Protein AF-A0A2N2DDM5-F1 (afdb_monomer_lite)

Sequence (91 aa):
MLSTPVFVALMAVSGLGLVLGAVYHFVPEKIVGRRIKDHHRETARKDDEFRKWLELEIKTQIKRCRRLGMIIVIIEAIFMAYIINLWLKSF

Foldseek 3Di:
DQDPVNLVVQLVVLVVLLVVLVCLQVPVLVVLVVVDDPVLVVVLVVDVVSVVVVVVVSVVSSVVSNVSSVVSNVVSVVSNVVSVVVVVVVD

Radius of gyration: 19.75 Å; chains: 1; bounding box: 42×19×54 Å

Structure (mmCIF, N/CA/C/O backbone):
data_AF-A0A2N2DDM5-F1
#
_entry.id   AF-A0A2N2DDM5-F1
#
loop_
_atom_site.group_PDB
_atom_site.id
_atom_site.type_symbol
_atom_site.label_atom_id
_atom_site.label_alt_id
_atom_site.label_comp_id
_atom_site.label_asym_id
_atom_site.label_entity_id
_atom_site.label_seq_id
_atom_site.pdbx_PDB_ins_code
_atom_site.Cartn_x
_atom_site.Cartn_y
_atom_site.Cartn_z
_atom_site.occupancy
_atom_site.B_iso_or_equiv
_atom_site.auth_seq_id
_atom_site.auth_comp_id
_atom_site.auth_asym_id
_atom_site.auth_atom_id
_atom_site.pdbx_PDB_model_num
ATOM 1 N N . MET A 1 1 ? 22.649 -4.351 -20.977 1.00 64.81 1 MET A N 1
ATOM 2 C CA . MET A 1 1 ? 21.521 -3.979 -21.854 1.00 64.81 1 MET A CA 1
ATOM 3 C C . MET A 1 1 ? 20.268 -4.657 -21.334 1.00 64.81 1 MET A C 1
ATOM 5 O O . MET A 1 1 ? 20.268 -5.875 -21.197 1.00 64.81 1 MET A O 1
ATOM 9 N N . LEU A 1 2 ? 19.246 -3.883 -20.968 1.00 79.25 2 LEU A N 1
ATOM 10 C CA . LEU A 1 2 ? 17.948 -4.411 -20.550 1.00 79.25 2 LEU A CA 1
ATOM 11 C C . LEU A 1 2 ? 17.172 -4.807 -21.814 1.00 79.25 2 LEU A C 1
ATOM 13 O O . LEU A 1 2 ? 16.871 -3.947 -22.637 1.00 79.25 2 LEU A O 1
ATOM 17 N N . SER A 1 3 ? 16.883 -6.094 -22.009 1.00 87.69 3 SER A N 1
ATOM 18 C CA . SER A 1 3 ? 16.097 -6.519 -23.171 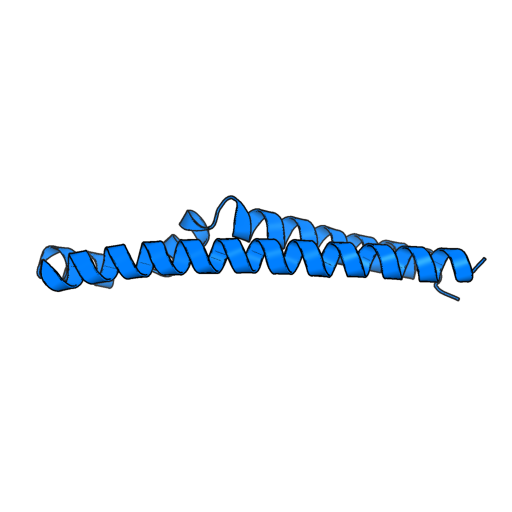1.00 87.69 3 SER A CA 1
ATOM 19 C C . SER A 1 3 ? 14.650 -6.026 -23.044 1.00 87.69 3 SER A C 1
ATOM 21 O O . SER A 1 3 ? 14.108 -5.931 -21.940 1.00 87.69 3 SER A O 1
ATOM 23 N N . THR A 1 4 ? 13.997 -5.735 -24.170 1.00 87.56 4 THR A N 1
ATOM 24 C CA . THR A 1 4 ? 12.589 -5.303 -24.207 1.00 87.56 4 THR A CA 1
ATOM 25 C C . THR A 1 4 ? 11.635 -6.190 -23.387 1.00 87.56 4 THR A C 1
ATOM 27 O O . THR A 1 4 ? 10.833 -5.625 -22.644 1.00 87.56 4 THR A O 1
ATOM 30 N N . PRO A 1 5 ? 11.701 -7.542 -23.415 1.00 92.56 5 PRO A N 1
ATOM 31 C CA . PRO A 1 5 ? 10.821 -8.356 -22.570 1.00 92.56 5 PRO A CA 1
ATOM 32 C C . PRO A 1 5 ? 11.086 -8.173 -21.068 1.00 92.56 5 PRO A C 1
ATOM 34 O O . PRO A 1 5 ? 10.139 -8.140 -20.284 1.00 92.56 5 PRO A O 1
ATOM 37 N N . VAL A 1 6 ? 12.348 -7.996 -20.656 1.00 92.31 6 VAL A N 1
ATOM 38 C CA . VAL A 1 6 ? 12.702 -7.740 -19.248 1.00 92.31 6 VAL A CA 1
ATOM 39 C C . VAL A 1 6 ? 12.198 -6.366 -18.805 1.00 92.31 6 VAL A C 1
ATOM 41 O O . VAL A 1 6 ? 11.642 -6.242 -17.717 1.00 92.31 6 VAL A O 1
ATOM 44 N N . PHE A 1 7 ? 12.321 -5.348 -19.659 1.00 92.81 7 PHE A N 1
ATOM 45 C CA . PHE A 1 7 ? 11.759 -4.020 -19.404 1.00 92.81 7 PHE A CA 1
ATOM 46 C C . PHE A 1 7 ? 10.244 -4.072 -19.172 1.00 92.81 7 PHE A C 1
ATOM 48 O O . PHE A 1 7 ? 9.760 -3.575 -18.156 1.00 92.81 7 PHE A O 1
ATOM 55 N N . VAL A 1 8 ? 9.500 -4.717 -20.077 1.00 94.44 8 VAL A N 1
ATOM 56 C CA . VAL A 1 8 ? 8.035 -4.829 -19.977 1.00 94.44 8 VAL A CA 1
ATOM 57 C C . VAL A 1 8 ? 7.624 -5.554 -18.695 1.00 94.44 8 VAL A C 1
ATOM 59 O O . VAL A 1 8 ? 6.714 -5.096 -18.006 1.00 94.44 8 VAL A O 1
ATOM 62 N N . ALA A 1 9 ? 8.316 -6.638 -18.332 1.00 95.31 9 ALA A N 1
ATOM 63 C CA . ALA A 1 9 ? 8.042 -7.367 -17.096 1.00 95.31 9 ALA A CA 1
ATOM 64 C C . ALA A 1 9 ? 8.256 -6.494 -15.847 1.00 95.31 9 ALA A C 1
ATOM 66 O O . ALA A 1 9 ? 7.396 -6.459 -14.968 1.00 95.31 9 ALA A O 1
ATOM 67 N N . LEU A 1 10 ? 9.362 -5.744 -15.783 1.00 95.12 10 LEU A N 1
ATOM 68 C CA . LEU A 1 10 ? 9.657 -4.848 -14.659 1.00 95.12 10 LEU A CA 1
ATOM 69 C C . LEU A 1 10 ? 8.640 -3.705 -14.549 1.00 95.12 10 LEU A C 1
ATOM 71 O O . LEU A 1 10 ? 8.174 -3.404 -13.450 1.00 95.12 10 LEU A O 1
ATOM 75 N N . MET A 1 11 ? 8.244 -3.113 -15.678 1.00 95.25 11 MET A N 1
ATOM 76 C CA . MET A 1 11 ? 7.209 -2.077 -15.712 1.00 95.25 11 MET A CA 1
ATOM 77 C C . MET A 1 11 ? 5.847 -2.615 -15.262 1.00 95.25 11 MET A C 1
ATOM 79 O O . MET A 1 11 ? 5.140 -1.939 -14.518 1.00 95.25 11 MET A O 1
ATOM 83 N N . ALA A 1 12 ? 5.484 -3.838 -15.662 1.00 95.88 12 ALA A N 1
ATOM 84 C CA . ALA A 1 12 ? 4.239 -4.474 -15.237 1.00 95.88 12 ALA A CA 1
ATOM 85 C C . ALA A 1 12 ? 4.221 -4.753 -13.725 1.00 95.88 12 ALA A C 1
ATOM 87 O O . ALA A 1 12 ? 3.239 -4.433 -13.055 1.00 95.88 12 ALA A O 1
ATOM 88 N N . VAL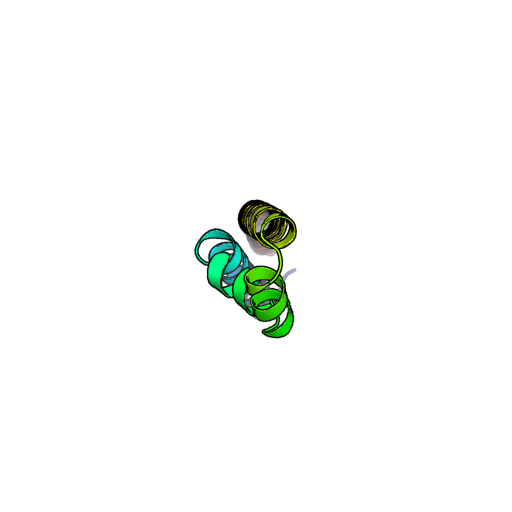 A 1 13 ? 5.311 -5.298 -13.172 1.00 95.88 13 VAL A N 1
ATOM 89 C CA . VAL A 1 13 ? 5.442 -5.547 -11.726 1.00 95.88 13 VAL A CA 1
ATOM 90 C C . VAL A 1 13 ? 5.356 -4.240 -10.939 1.00 95.88 13 VAL A C 1
ATOM 92 O O . VAL A 1 13 ? 4.594 -4.159 -9.978 1.00 95.88 13 VAL A O 1
ATOM 95 N N . SER A 1 14 ? 6.067 -3.201 -11.378 1.00 95.25 14 SER A N 1
ATOM 96 C CA . SER A 1 14 ? 6.036 -1.904 -10.701 1.00 95.25 14 SER A CA 1
ATOM 97 C C . SER A 1 14 ? 4.662 -1.224 -10.805 1.00 95.25 14 SER A C 1
ATOM 99 O O . SER A 1 14 ? 4.146 -0.671 -9.832 1.00 95.25 14 SER A O 1
ATOM 101 N N . GLY A 1 15 ? 3.983 -1.371 -11.948 1.00 94.94 15 GLY A N 1
ATOM 102 C CA . GLY A 1 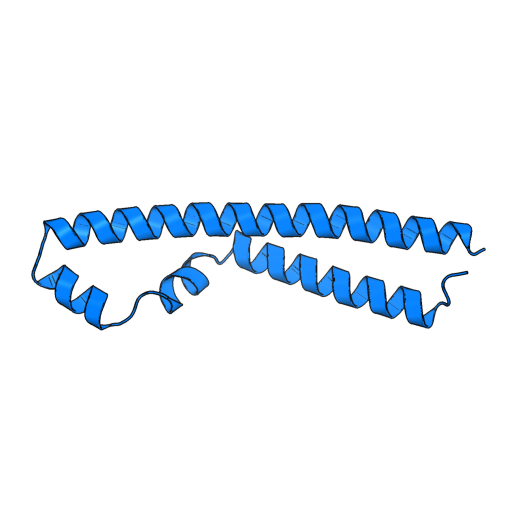15 ? 2.597 -0.937 -12.122 1.00 94.94 15 GLY A CA 1
ATOM 103 C C . GLY A 1 15 ? 1.626 -1.620 -11.149 1.00 94.94 15 GLY A C 1
ATOM 104 O O . GLY A 1 15 ? 0.771 -0.953 -10.564 1.00 94.94 15 GLY A O 1
ATOM 105 N N . LEU A 1 16 ? 1.777 -2.927 -10.906 1.00 96.25 16 LEU A N 1
ATOM 106 C CA . LEU A 1 16 ? 1.003 -3.634 -9.875 1.00 96.25 16 LEU A CA 1
ATOM 107 C C . LEU A 1 16 ? 1.311 -3.106 -8.467 1.00 96.25 16 LEU A C 1
ATOM 109 O O . LEU A 1 16 ? 0.394 -2.975 -7.653 1.00 96.25 16 LEU A O 1
ATOM 113 N N . GLY A 1 17 ? 2.568 -2.752 -8.191 1.00 95.94 17 GLY A N 1
ATOM 114 C CA . GLY A 1 17 ? 2.979 -2.099 -6.949 1.00 95.94 17 GLY A CA 1
ATOM 115 C C . GLY A 1 17 ? 2.300 -0.742 -6.732 1.00 95.94 17 GLY A C 1
ATOM 116 O O . GLY A 1 17 ? 1.784 -0.481 -5.643 1.00 95.94 17 GLY A O 1
ATOM 117 N N . LEU A 1 18 ? 2.194 0.095 -7.772 1.00 95.44 18 LEU A N 1
ATOM 118 C CA . LEU A 1 18 ? 1.450 1.362 -7.708 1.00 95.44 18 LEU A CA 1
ATOM 119 C C . LEU A 1 18 ? -0.029 1.143 -7.384 1.00 95.44 18 LEU A C 1
ATOM 121 O O . LEU A 1 18 ? -0.579 1.821 -6.511 1.00 95.44 18 LEU A O 1
ATOM 125 N N . VAL A 1 19 ? -0.669 0.180 -8.054 1.00 96.06 19 VAL A N 1
ATOM 126 C CA . VAL A 1 19 ? -2.068 -0.185 -7.781 1.00 96.06 19 VAL A CA 1
ATOM 127 C C . VAL A 1 19 ? -2.222 -0.653 -6.335 1.00 96.06 19 VAL A C 1
ATOM 129 O O . VAL A 1 19 ? -3.148 -0.226 -5.645 1.00 96.06 19 VAL A O 1
ATOM 132 N N . LEU A 1 20 ? -1.295 -1.474 -5.837 1.00 95.62 20 LEU A N 1
ATOM 133 C CA . LEU A 1 20 ? -1.292 -1.925 -4.448 1.00 95.62 20 LEU A CA 1
ATOM 134 C C . LEU A 1 20 ? -1.175 -0.744 -3.473 1.00 95.62 20 LEU A C 1
ATOM 136 O O . LEU A 1 20 ? -1.969 -0.639 -2.536 1.00 95.62 20 LEU A O 1
ATOM 140 N N . GLY A 1 21 ? -0.237 0.174 -3.712 1.00 96.25 21 GLY A N 1
ATOM 141 C CA . GLY A 1 21 ? -0.074 1.387 -2.914 1.00 96.25 21 GLY A CA 1
ATOM 142 C C . GLY A 1 21 ? -1.342 2.248 -2.893 1.00 96.25 21 GLY A C 1
ATOM 143 O O . GLY A 1 21 ? -1.788 2.670 -1.822 1.00 96.25 21 GLY A O 1
ATOM 144 N N . ALA A 1 22 ? -1.991 2.424 -4.048 1.00 95.94 22 ALA A N 1
ATOM 145 C CA . ALA A 1 22 ? -3.262 3.134 -4.165 1.00 95.94 22 ALA A CA 1
ATOM 146 C C . ALA A 1 22 ? -4.386 2.445 -3.372 1.00 95.94 22 ALA A C 1
ATOM 148 O O . ALA A 1 22 ? -5.121 3.112 -2.644 1.00 95.94 22 ALA A O 1
ATOM 149 N N . VAL A 1 23 ? -4.494 1.114 -3.430 1.00 96.06 23 VAL A N 1
ATOM 150 C CA . VAL A 1 23 ? -5.486 0.352 -2.649 1.00 96.06 23 VAL A CA 1
ATOM 151 C C . VAL A 1 23 ? -5.278 0.547 -1.144 1.00 96.06 23 VAL A C 1
ATOM 153 O O . VAL A 1 23 ? -6.244 0.795 -0.419 1.00 96.06 23 VAL A O 1
ATOM 156 N N . TYR A 1 24 ? -4.030 0.504 -0.668 1.00 95.06 24 TYR A N 1
ATOM 157 C CA . TYR A 1 24 ? -3.697 0.766 0.738 1.00 95.06 24 TYR A CA 1
ATOM 158 C C . TYR A 1 24 ? -3.989 2.211 1.163 1.00 95.06 24 TYR A C 1
ATOM 160 O O . TYR A 1 24 ? -4.306 2.460 2.329 1.00 95.06 24 TYR A O 1
ATOM 168 N N . HIS A 1 25 ? -3.900 3.166 0.236 1.00 95.50 25 HIS A N 1
ATOM 169 C CA . HIS A 1 25 ? -4.163 4.572 0.514 1.00 95.50 25 HIS A CA 1
ATOM 170 C C . HIS A 1 25 ? -5.652 4.938 0.504 1.00 95.50 25 HIS A C 1
ATOM 172 O O . HIS A 1 25 ? -6.134 5.581 1.438 1.00 95.50 25 HIS A O 1
ATOM 178 N N . PHE A 1 26 ? -6.383 4.525 -0.532 1.00 95.50 26 PHE A N 1
ATOM 179 C CA . PHE A 1 26 ? -7.772 4.930 -0.756 1.00 95.50 26 PHE A CA 1
ATOM 180 C C . PHE A 1 26 ? -8.796 3.999 -0.109 1.00 95.50 26 PHE A C 1
ATOM 182 O O . PHE A 1 26 ? -9.916 4.431 0.147 1.00 95.50 26 PHE A O 1
ATOM 189 N N . VAL A 1 27 ? -8.437 2.739 0.164 1.00 94.81 27 VAL A N 1
ATOM 190 C CA . VAL A 1 27 ? -9.362 1.743 0.735 1.00 94.81 27 VAL A CA 1
ATOM 191 C C . VAL A 1 27 ? -8.814 1.052 2.006 1.00 94.81 27 VAL A C 1
ATOM 193 O O . VAL A 1 27 ? -8.969 -0.165 2.176 1.00 94.81 27 VAL A O 1
ATOM 196 N N . PRO A 1 28 ? -8.182 1.781 2.949 1.00 93.31 28 PRO A N 1
ATOM 197 C CA . PRO A 1 28 ? -7.590 1.193 4.154 1.00 93.31 28 PRO A CA 1
ATOM 198 C C . PRO A 1 28 ? -8.633 0.587 5.101 1.00 93.31 28 PRO A C 1
ATOM 200 O O . PRO A 1 28 ? -8.319 -0.343 5.841 1.00 93.31 28 PRO A O 1
ATOM 203 N N . GLU A 1 29 ? -9.878 1.071 5.084 1.00 92.12 29 GLU A N 1
ATOM 204 C CA . GLU A 1 29 ? -10.951 0.607 5.964 1.00 92.12 29 GLU A CA 1
ATOM 205 C C . GLU A 1 29 ? -11.297 -0.858 5.680 1.00 92.12 29 GLU A C 1
ATOM 207 O O . GLU A 1 29 ? -11.502 -1.633 6.613 1.00 92.12 29 GLU A O 1
ATOM 212 N N . LYS A 1 30 ? -11.287 -1.279 4.405 1.00 90.38 30 LYS A N 1
ATOM 213 C CA . LYS A 1 30 ? -11.511 -2.689 4.040 1.00 90.38 30 LYS A CA 1
ATOM 214 C C . LYS A 1 30 ? -10.347 -3.581 4.476 1.00 90.38 30 LYS A C 1
ATOM 216 O O . LYS A 1 30 ? -10.571 -4.720 4.879 1.00 90.38 30 LYS A O 1
ATOM 221 N N . ILE A 1 31 ? -9.116 -3.072 4.423 1.00 90.75 31 ILE A N 1
ATOM 222 C CA . ILE A 1 31 ? -7.906 -3.816 4.806 1.00 90.75 31 ILE A CA 1
ATOM 223 C C . ILE A 1 31 ? -7.843 -3.994 6.327 1.00 90.75 31 ILE A C 1
ATOM 225 O O . ILE A 1 31 ? -7.613 -5.096 6.823 1.00 90.75 31 ILE A O 1
ATOM 229 N N . VAL A 1 32 ? -8.058 -2.915 7.081 1.00 90.31 32 VAL A N 1
ATOM 230 C CA . VAL A 1 32 ? -8.078 -2.947 8.550 1.00 90.31 32 VAL A CA 1
ATOM 231 C C . VAL A 1 32 ? -9.300 -3.715 9.049 1.00 90.31 32 VAL A C 1
ATOM 233 O O . VAL A 1 32 ? -9.166 -4.549 9.938 1.00 90.31 32 VAL A O 1
ATOM 236 N N . GLY A 1 33 ? -10.462 -3.521 8.422 1.00 86.25 33 GLY A N 1
ATOM 237 C CA . GLY A 1 33 ? -11.705 -4.210 8.763 1.00 86.25 33 GLY A CA 1
ATOM 238 C C . GLY A 1 33 ? -11.593 -5.732 8.704 1.00 86.25 33 GLY A C 1
ATOM 239 O O . GLY A 1 33 ? -12.072 -6.404 9.610 1.00 86.25 33 GLY A O 1
ATOM 240 N N . ARG A 1 34 ? -10.886 -6.278 7.705 1.00 85.94 34 ARG A N 1
ATOM 241 C CA . ARG A 1 34 ? -10.617 -7.725 7.595 1.00 85.94 34 ARG A CA 1
ATOM 242 C C . ARG A 1 34 ? -9.734 -8.285 8.715 1.00 85.94 34 ARG A C 1
ATOM 244 O O . ARG A 1 34 ? -9.746 -9.491 8.933 1.00 85.94 34 ARG A O 1
ATOM 251 N N . ARG A 1 35 ? -8.956 -7.447 9.410 1.00 81.12 35 ARG A N 1
ATOM 252 C CA . ARG A 1 35 ? -8.120 -7.875 10.547 1.00 81.12 35 ARG A CA 1
ATOM 253 C C . ARG A 1 35 ? -8.879 -7.915 11.871 1.00 81.12 35 ARG A C 1
ATOM 255 O O . ARG A 1 35 ? -8.431 -8.585 12.797 1.00 81.12 35 ARG A O 1
ATOM 262 N N . ILE A 1 36 ? -10.013 -7.228 11.967 1.00 82.12 36 ILE A N 1
ATOM 263 C CA . ILE A 1 36 ? -10.838 -7.222 13.174 1.00 82.12 36 ILE A CA 1
ATOM 264 C C . ILE A 1 36 ? -11.713 -8.477 13.154 1.00 82.12 36 ILE A C 1
ATOM 266 O O . ILE A 1 36 ? -12.687 -8.546 12.410 1.00 82.12 36 ILE A O 1
ATOM 270 N N . LYS A 1 37 ? -11.359 -9.468 13.974 1.00 79.12 37 LYS A N 1
ATOM 271 C CA . LYS A 1 37 ? -12.156 -10.686 14.173 1.00 79.12 37 LYS A CA 1
ATOM 272 C C . LYS A 1 37 ? -13.472 -10.396 14.904 1.00 79.12 37 LYS A C 1
ATOM 274 O O . LYS A 1 37 ? -13.542 -9.472 15.716 1.00 79.12 37 LYS A O 1
ATOM 279 N N . ASP A 1 38 ? -14.474 -11.244 14.686 1.00 76.06 38 ASP A N 1
ATOM 280 C CA . ASP A 1 38 ? -15.817 -11.087 15.263 1.00 76.06 38 ASP A CA 1
ATOM 281 C C . ASP A 1 38 ? -15.824 -11.080 16.800 1.00 76.06 38 ASP A C 1
ATOM 283 O O . ASP A 1 38 ? -16.507 -10.255 17.403 1.00 76.06 38 ASP A O 1
ATOM 287 N N . HIS A 1 39 ? -14.968 -11.876 17.451 1.00 72.94 39 HIS A N 1
ATOM 288 C CA . HIS A 1 39 ? -14.838 -11.865 18.915 1.00 72.94 39 HIS A CA 1
ATOM 289 C C . HIS A 1 39 ? -14.392 -10.507 19.483 1.00 72.94 39 HIS A C 1
ATOM 291 O O . HIS A 1 39 ? -14.822 -10.130 20.567 1.00 72.94 39 HIS A O 1
ATOM 297 N N . HIS A 1 40 ? -13.590 -9.715 18.757 1.00 77.00 40 HIS A N 1
ATOM 298 C CA . HIS A 1 40 ? -13.241 -8.363 19.217 1.00 77.00 40 HIS A CA 1
ATOM 299 C C . HIS A 1 40 ? -14.462 -7.439 19.231 1.00 77.00 40 HIS A C 1
ATOM 301 O O . HIS A 1 40 ? -14.577 -6.580 20.102 1.00 77.00 40 HIS A O 1
ATOM 307 N N . ARG A 1 41 ? -15.401 -7.630 18.297 1.00 76.88 41 ARG A N 1
ATOM 308 C CA . ARG A 1 41 ? -16.658 -6.872 18.271 1.00 76.88 41 ARG A CA 1
ATOM 309 C C . ARG A 1 41 ? -17.597 -7.304 19.391 1.00 76.88 41 ARG A C 1
ATOM 311 O O . ARG A 1 41 ? -18.280 -6.458 19.956 1.00 76.88 41 ARG A O 1
ATOM 318 N N . GLU A 1 42 ? -17.626 -8.592 19.722 1.00 80.06 42 GLU A N 1
ATOM 319 C CA . GLU A 1 42 ? -18.427 -9.115 20.834 1.00 80.06 42 GLU A CA 1
ATOM 320 C C . GLU A 1 42 ? -17.931 -8.604 22.188 1.00 80.06 42 GLU A C 1
ATOM 322 O O . GLU A 1 42 ? -18.739 -8.147 22.996 1.00 80.06 42 GLU A O 1
ATOM 327 N N . THR A 1 43 ? -16.616 -8.600 22.421 1.00 80.69 43 THR A N 1
ATOM 328 C CA . THR A 1 43 ? -16.028 -8.041 23.649 1.00 80.69 43 THR A CA 1
ATOM 329 C C . THR A 1 43 ? -16.274 -6.535 23.752 1.00 80.69 43 THR A C 1
ATOM 331 O O . THR A 1 43 ? -16.665 -6.052 24.811 1.00 80.69 43 THR A O 1
ATOM 334 N N . ALA A 1 44 ? -16.176 -5.798 22.640 1.00 82.12 44 ALA A N 1
ATOM 335 C CA . ALA A 1 44 ? -16.479 -4.363 22.599 1.00 82.12 44 ALA A CA 1
ATOM 336 C C . ALA A 1 44 ? -17.951 -4.016 22.880 1.00 82.12 44 ALA A C 1
ATOM 338 O O . ALA A 1 44 ? -18.265 -2.860 23.137 1.00 82.12 44 ALA A O 1
ATOM 339 N N . ARG A 1 45 ? -18.877 -4.983 22.838 1.00 84.50 45 ARG A N 1
ATOM 340 C CA . ARG A 1 45 ? -20.268 -4.757 23.273 1.00 84.50 45 ARG A CA 1
ATOM 341 C C . ARG A 1 45 ? -20.453 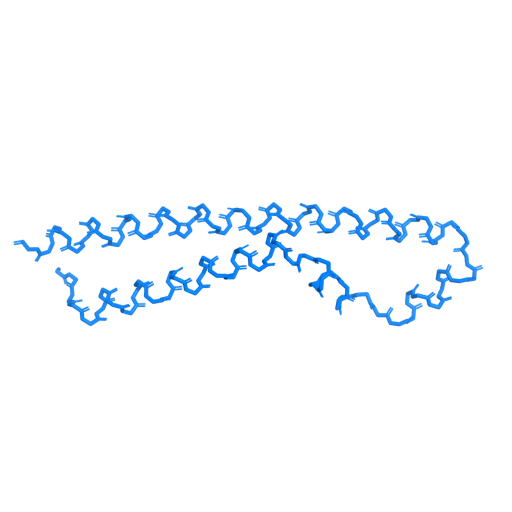-4.895 24.781 1.00 84.50 45 ARG A C 1
ATOM 343 O O . ARG A 1 45 ? -21.450 -4.408 25.299 1.00 84.50 45 ARG A O 1
ATOM 350 N N . LYS A 1 46 ? -19.545 -5.600 25.456 1.00 90.31 46 LYS A N 1
ATOM 351 C CA . LYS A 1 46 ? -19.629 -5.906 26.890 1.00 90.31 46 LYS A CA 1
ATOM 352 C C . LYS A 1 46 ? -18.799 -4.947 27.743 1.00 90.31 46 LYS A C 1
ATOM 354 O O . LYS A 1 46 ? -19.096 -4.795 28.920 1.00 90.31 46 LYS A O 1
ATOM 359 N N . ASP A 1 47 ? -17.789 -4.316 27.148 1.00 91.94 47 ASP A N 1
ATOM 360 C CA . ASP A 1 47 ? -16.856 -3.412 27.815 1.00 91.94 47 ASP A CA 1
ATOM 361 C C . ASP A 1 47 ? -16.728 -2.093 27.033 1.00 91.94 47 ASP A C 1
ATOM 363 O O . ASP A 1 47 ? -16.219 -2.043 25.907 1.00 91.94 47 ASP A O 1
ATOM 367 N N . ASP A 1 48 ? -17.209 -1.016 27.655 1.00 91.38 48 ASP A N 1
ATOM 368 C CA . ASP A 1 48 ? -17.220 0.332 27.092 1.00 91.38 48 ASP A CA 1
ATOM 369 C C . ASP A 1 48 ? -15.823 0.957 26.974 1.00 91.38 48 ASP A C 1
ATOM 371 O O . ASP A 1 48 ? -15.583 1.767 26.071 1.00 91.38 48 ASP A O 1
ATOM 375 N N . GLU A 1 49 ? -14.897 0.595 27.860 1.00 92.25 49 GLU A N 1
ATOM 376 C CA . GLU A 1 49 ? -13.515 1.066 27.812 1.00 92.25 49 GLU A CA 1
ATOM 377 C C . GLU A 1 49 ? -12.773 0.377 26.666 1.00 92.25 49 GLU A C 1
ATOM 379 O O . GLU A 1 49 ? -12.162 1.044 25.820 1.00 92.25 49 GLU A O 1
ATOM 384 N N . PHE A 1 50 ? -12.938 -0.944 26.547 1.00 89.94 50 PHE A N 1
ATOM 385 C CA . PHE A 1 50 ? -12.392 -1.709 25.429 1.00 89.94 50 PHE A CA 1
ATOM 386 C C . PHE A 1 50 ? -12.946 -1.235 24.080 1.00 89.94 50 PHE A C 1
ATOM 388 O O . PHE A 1 50 ? -12.196 -1.131 23.107 1.00 89.94 50 PHE A O 1
ATOM 395 N N . ARG A 1 51 ? -14.237 -0.879 24.009 1.00 90.31 51 ARG A N 1
ATOM 396 C CA . ARG A 1 51 ? -14.845 -0.303 22.799 1.00 90.31 51 ARG A CA 1
ATOM 397 C C . ARG A 1 51 ? -14.137 0.972 22.348 1.00 90.31 51 ARG A C 1
ATOM 399 O O . ARG A 1 51 ? -13.749 1.075 21.184 1.00 90.31 51 ARG A O 1
ATOM 406 N N . LYS A 1 52 ? -13.942 1.928 23.262 1.00 92.31 52 LYS A N 1
ATOM 407 C CA . LYS A 1 52 ? -13.268 3.204 22.963 1.00 92.31 52 LYS A CA 1
ATOM 408 C C . LYS A 1 52 ? -11.825 2.982 22.519 1.00 92.31 52 LYS A C 1
ATOM 410 O O . LYS A 1 52 ? -11.376 3.606 21.555 1.00 92.31 52 LYS A O 1
ATOM 415 N N . TRP A 1 53 ? -11.115 2.077 23.192 1.00 93.56 53 TRP A N 1
ATOM 416 C CA . TRP A 1 53 ? -9.755 1.707 22.815 1.00 93.56 53 TRP A CA 1
ATOM 417 C C . TRP A 1 53 ? -9.704 1.095 21.409 1.00 93.56 53 TRP A C 1
ATOM 419 O O . TRP A 1 53 ? -8.911 1.534 20.574 1.00 93.56 53 TRP A O 1
ATOM 429 N N . LEU A 1 54 ? -10.596 0.146 21.110 1.00 90.56 54 LEU A N 1
ATOM 430 C CA . LEU A 1 54 ? -10.652 -0.529 19.815 1.00 90.56 54 LEU A CA 1
ATOM 431 C C . LEU A 1 54 ? -10.937 0.462 18.678 1.00 90.56 54 LEU A C 1
ATOM 433 O O . LEU A 1 54 ? -10.287 0.405 17.636 1.00 90.56 54 LEU A O 1
ATOM 437 N N . GLU A 1 55 ? -11.859 1.407 18.867 1.00 91.06 55 GLU A N 1
ATOM 438 C CA . GLU A 1 55 ? -12.139 2.452 17.874 1.00 91.06 55 GLU A CA 1
ATOM 439 C C . GLU A 1 55 ? -10.926 3.357 17.605 1.00 91.06 55 GLU A C 1
ATOM 441 O O . GLU A 1 55 ? -10.649 3.706 16.450 1.00 91.06 55 GLU A O 1
ATOM 446 N N . LEU A 1 56 ? -10.185 3.732 18.653 1.00 94.00 56 LEU A N 1
ATOM 447 C CA . LEU A 1 56 ? -8.969 4.536 18.526 1.00 94.00 56 LEU A CA 1
ATOM 448 C C . LEU A 1 56 ? -7.860 3.765 17.799 1.00 94.00 56 LEU A C 1
ATOM 450 O O . LEU A 1 56 ? -7.185 4.319 16.923 1.00 94.00 56 LEU A O 1
ATOM 454 N N . GLU A 1 57 ? -7.699 2.481 18.119 1.00 92.50 57 GLU A N 1
ATOM 455 C CA . GLU A 1 57 ? -6.723 1.613 17.467 1.00 92.50 57 GLU A CA 1
ATOM 456 C C . GLU A 1 57 ? -7.064 1.432 15.984 1.00 92.50 57 GLU A C 1
ATOM 458 O O . GLU A 1 57 ? -6.199 1.610 15.128 1.00 92.50 57 GLU A O 1
ATOM 463 N N . ILE A 1 58 ? -8.337 1.208 15.637 1.00 92.56 58 ILE A N 1
ATOM 464 C CA . ILE A 1 58 ? -8.790 1.111 14.239 1.00 92.56 58 ILE A CA 1
ATOM 465 C C . ILE A 1 58 ? -8.469 2.395 13.468 1.00 92.56 58 ILE A C 1
ATOM 467 O O . ILE A 1 58 ? -7.894 2.329 12.377 1.00 92.56 58 ILE A O 1
ATOM 471 N N . LYS A 1 59 ? -8.776 3.571 14.031 1.00 94.38 59 LYS A N 1
ATOM 472 C CA . LYS A 1 59 ? -8.433 4.866 13.415 1.00 94.38 59 LYS A CA 1
ATOM 473 C C . LYS A 1 59 ? -6.924 5.007 13.207 1.00 94.38 59 LYS A C 1
ATOM 475 O O . LYS A 1 59 ? -6.477 5.477 12.155 1.00 94.38 59 LYS A O 1
ATOM 480 N N . THR A 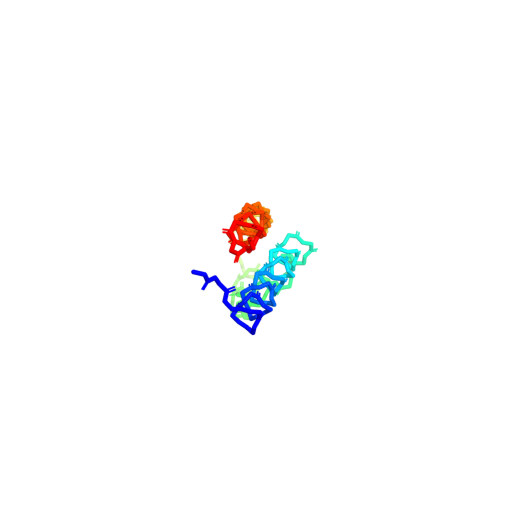1 60 ? -6.128 4.564 14.177 1.00 95.31 60 THR A N 1
ATOM 481 C CA . THR A 1 60 ? -4.663 4.593 14.099 1.00 95.31 60 THR A CA 1
ATOM 482 C C . THR A 1 60 ? -4.141 3.662 13.006 1.00 95.31 60 THR A C 1
ATOM 484 O O . THR A 1 60 ? -3.311 4.073 12.189 1.00 95.31 60 THR A O 1
ATOM 487 N N . GLN A 1 61 ? -4.665 2.439 12.930 1.00 94.44 61 GLN A N 1
ATOM 488 C CA . GLN A 1 61 ? -4.327 1.450 11.909 1.00 94.44 61 GLN A CA 1
ATOM 489 C C . GLN A 1 61 ? -4.710 1.931 10.508 1.00 94.44 61 GLN A C 1
ATOM 491 O O . GLN A 1 61 ? -3.906 1.804 9.586 1.00 94.44 61 GLN A O 1
ATOM 496 N N . ILE A 1 62 ? -5.872 2.572 10.345 1.00 95.25 62 ILE A N 1
ATOM 497 C CA . ILE A 1 62 ? -6.275 3.205 9.081 1.00 95.25 62 ILE A CA 1
ATOM 498 C C . ILE A 1 62 ? -5.254 4.274 8.680 1.00 95.25 62 ILE A C 1
ATOM 500 O O . ILE A 1 62 ? -4.734 4.241 7.565 1.00 95.25 62 ILE A O 1
ATOM 504 N N . LYS A 1 63 ? -4.888 5.186 9.592 1.00 96.56 63 LYS A N 1
ATOM 505 C CA . LYS A 1 63 ? -3.905 6.247 9.307 1.00 96.56 63 LYS A CA 1
ATOM 506 C C . LYS A 1 63 ? -2.528 5.680 8.943 1.00 96.56 63 LYS A C 1
ATOM 508 O O . LYS A 1 63 ? -1.851 6.238 8.080 1.00 96.56 63 LYS A O 1
ATOM 513 N N . ARG A 1 64 ? -2.095 4.594 9.594 1.00 95.69 64 ARG A N 1
ATOM 514 C CA . ARG A 1 64 ? -0.844 3.885 9.267 1.00 95.69 64 ARG A CA 1
ATOM 515 C C . ARG A 1 64 ? -0.927 3.210 7.899 1.00 95.69 64 ARG A C 1
ATOM 517 O O . ARG A 1 64 ? -0.006 3.358 7.106 1.00 95.69 64 ARG A O 1
ATOM 524 N N . CYS A 1 65 ? -2.043 2.550 7.599 1.00 95.94 65 CYS A N 1
ATOM 525 C CA . CYS A 1 65 ? -2.294 1.898 6.316 1.00 95.94 65 CYS A CA 1
ATOM 526 C C . CYS A 1 65 ? -2.254 2.908 5.158 1.00 95.94 65 CYS A C 1
ATOM 528 O O . CYS A 1 65 ? -1.545 2.673 4.182 1.00 95.94 65 CYS A O 1
ATOM 530 N N . ARG A 1 66 ? -2.867 4.092 5.327 1.00 97.19 66 ARG A N 1
ATOM 531 C CA . ARG A 1 66 ? -2.794 5.177 4.332 1.00 97.19 66 ARG A CA 1
ATOM 532 C C . ARG A 1 66 ? -1.377 5.675 4.081 1.00 97.19 66 ARG A C 1
ATOM 534 O O . ARG A 1 66 ? -1.016 5.932 2.933 1.00 97.19 66 ARG A O 1
ATOM 541 N N . ARG A 1 67 ? -0.585 5.834 5.148 1.00 97.00 67 ARG A N 1
ATOM 542 C CA . ARG A 1 67 ? 0.825 6.240 5.040 1.00 97.00 67 ARG A CA 1
ATOM 543 C C . ARG A 1 67 ? 1.654 5.178 4.332 1.00 97.00 67 ARG A C 1
ATOM 545 O O . ARG A 1 67 ? 2.435 5.529 3.460 1.00 97.00 67 ARG A O 1
ATOM 552 N N . LEU A 1 68 ? 1.447 3.903 4.661 1.00 96.44 68 LEU A N 1
ATOM 553 C CA . LEU A 1 68 ? 2.112 2.793 3.983 1.00 96.44 68 LEU A CA 1
ATOM 554 C C . LEU A 1 68 ? 1.782 2.784 2.484 1.00 96.44 68 LEU A C 1
ATOM 556 O O . LEU A 1 68 ? 2.691 2.670 1.674 1.00 96.44 68 LEU A O 1
ATOM 560 N N . GLY A 1 69 ? 0.509 2.981 2.122 1.00 96.88 69 GLY A N 1
ATOM 561 C CA . GLY A 1 69 ? 0.090 3.102 0.725 1.00 96.88 69 GLY A CA 1
ATOM 562 C C . GLY A 1 69 ? 0.831 4.213 -0.022 1.00 96.88 69 GLY A C 1
ATOM 563 O O . GLY A 1 69 ? 1.382 3.962 -1.088 1.00 96.88 69 GLY A O 1
ATOM 564 N N . MET A 1 70 ? 0.944 5.409 0.573 1.00 97.25 70 MET A N 1
ATOM 565 C CA . MET A 1 70 ? 1.730 6.503 -0.024 1.00 97.25 70 MET A CA 1
ATOM 566 C C . MET A 1 70 ? 3.213 6.170 -0.162 1.00 97.25 70 MET A C 1
ATOM 568 O O . MET A 1 70 ? 3.812 6.501 -1.179 1.00 97.25 70 MET A O 1
ATOM 572 N N . ILE A 1 71 ? 3.808 5.523 0.842 1.00 97.62 71 ILE A N 1
ATOM 573 C CA . ILE A 1 71 ? 5.217 5.112 0.792 1.00 97.62 71 ILE A CA 1
ATOM 574 C C . ILE A 1 71 ? 5.442 4.143 -0.372 1.00 97.62 71 ILE A C 1
ATOM 576 O O . ILE A 1 71 ? 6.384 4.335 -1.135 1.00 97.62 71 ILE A O 1
ATOM 580 N N . ILE A 1 72 ? 4.557 3.155 -0.549 1.00 96.94 72 ILE A N 1
ATOM 581 C CA . ILE A 1 72 ? 4.617 2.213 -1.676 1.00 96.94 72 ILE A CA 1
ATOM 582 C C . ILE A 1 72 ? 4.532 2.973 -3.003 1.00 96.94 72 ILE A C 1
ATOM 584 O O . ILE A 1 72 ? 5.378 2.769 -3.865 1.00 96.94 72 ILE A O 1
ATOM 588 N N . VAL A 1 73 ? 3.577 3.900 -3.148 1.00 96.62 73 VAL A N 1
ATOM 589 C CA . VAL A 1 73 ? 3.435 4.703 -4.376 1.00 96.62 73 VAL A CA 1
ATOM 590 C C . VAL A 1 73 ? 4.713 5.483 -4.699 1.00 96.62 73 VAL A C 1
ATOM 592 O O . VAL A 1 73 ? 5.147 5.492 -5.847 1.00 96.62 73 VAL A O 1
ATOM 595 N N . ILE A 1 74 ? 5.335 6.116 -3.701 1.00 96.56 74 ILE A N 1
ATOM 596 C CA . ILE A 1 74 ? 6.575 6.884 -3.890 1.00 96.56 74 ILE A CA 1
ATOM 597 C C . ILE A 1 74 ? 7.728 5.968 -4.315 1.00 96.56 74 ILE A C 1
ATOM 599 O O . ILE A 1 74 ? 8.451 6.296 -5.254 1.00 96.56 74 ILE A O 1
ATOM 603 N N . ILE A 1 75 ? 7.897 4.824 -3.645 1.00 96.81 75 ILE A N 1
ATOM 604 C CA . ILE A 1 75 ? 8.957 3.859 -3.964 1.00 96.81 75 ILE A CA 1
ATOM 605 C C . ILE A 1 75 ? 8.792 3.339 -5.393 1.00 96.81 75 ILE A C 1
ATOM 607 O O . ILE A 1 75 ? 9.757 3.340 -6.153 1.00 96.81 75 ILE A O 1
ATOM 611 N N . GLU A 1 76 ? 7.577 2.953 -5.778 1.00 95.75 76 GLU A N 1
ATOM 612 C CA . GLU A 1 76 ? 7.295 2.434 -7.1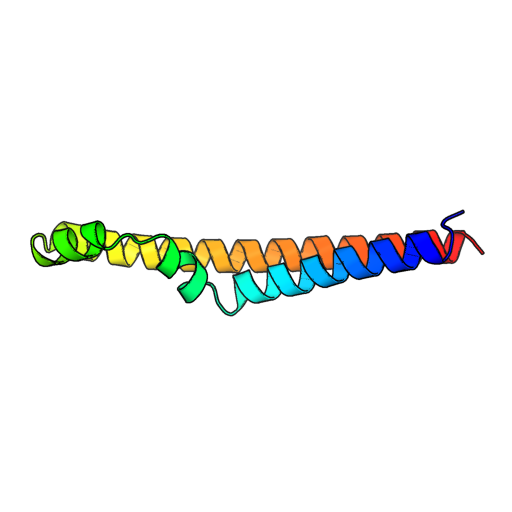18 1.00 95.75 76 GLU A CA 1
ATOM 613 C C . GLU A 1 76 ? 7.487 3.502 -8.199 1.00 95.75 76 GLU A C 1
ATOM 615 O O . GLU A 1 76 ? 8.069 3.224 -9.243 1.00 95.75 76 GLU A O 1
ATOM 620 N N . ALA A 1 77 ? 7.109 4.758 -7.940 1.00 94.56 77 ALA A N 1
ATOM 621 C CA . ALA A 1 77 ? 7.373 5.858 -8.868 1.00 94.56 77 ALA A CA 1
ATOM 622 C C . ALA A 1 77 ? 8.882 6.082 -9.093 1.00 94.56 77 ALA A C 1
ATOM 624 O O . ALA A 1 77 ? 9.322 6.264 -10.232 1.00 94.56 77 ALA A O 1
ATOM 625 N N . ILE A 1 78 ? 9.688 6.027 -8.023 1.00 96.44 78 ILE A N 1
ATOM 626 C CA . ILE A 1 78 ? 11.156 6.101 -8.115 1.00 96.44 78 ILE A CA 1
ATOM 627 C C . ILE A 1 78 ? 11.699 4.901 -8.900 1.00 96.44 78 ILE A C 1
ATOM 629 O O . ILE A 1 78 ? 12.569 5.061 -9.759 1.00 96.44 78 ILE A O 1
ATOM 633 N N . PHE A 1 79 ? 11.175 3.704 -8.636 1.00 95.62 79 PHE A N 1
ATOM 634 C CA . PHE A 1 79 ? 11.613 2.480 -9.293 1.00 95.62 79 PHE A CA 1
ATOM 635 C C . PHE A 1 79 ? 11.290 2.484 -10.793 1.00 95.62 79 PHE A C 1
ATOM 637 O O . PHE A 1 79 ? 12.166 2.182 -11.602 1.00 95.62 79 PHE A O 1
ATOM 644 N N . MET A 1 80 ? 10.097 2.935 -11.193 1.00 94.94 80 MET A N 1
ATOM 645 C CA . MET A 1 80 ? 9.744 3.136 -12.603 1.00 94.94 80 MET A CA 1
ATOM 646 C C . MET A 1 80 ? 10.684 4.118 -13.299 1.00 94.94 80 MET A C 1
ATOM 648 O O . MET A 1 80 ? 11.176 3.824 -14.388 1.00 94.94 80 MET A O 1
ATOM 652 N N . ALA A 1 81 ? 10.972 5.268 -12.678 1.00 95.12 81 ALA A N 1
ATOM 653 C CA . ALA A 1 81 ? 11.903 6.244 -13.245 1.00 95.12 81 ALA A CA 1
ATOM 654 C C . ALA A 1 81 ? 13.299 5.633 -13.462 1.00 95.12 81 ALA A C 1
ATOM 656 O O . ALA A 1 81 ? 13.939 5.870 -14.490 1.00 95.12 81 ALA A O 1
ATOM 657 N N . TYR A 1 82 ? 13.752 4.795 -12.526 1.00 94.75 82 TYR A N 1
ATOM 658 C CA . TYR A 1 82 ? 15.011 4.066 -12.644 1.00 94.75 82 TYR A CA 1
ATOM 659 C C . TYR A 1 82 ? 14.993 3.018 -13.769 1.00 94.75 82 TYR A C 1
ATOM 661 O O . TYR A 1 82 ? 15.931 2.973 -14.567 1.00 94.75 82 TYR A O 1
ATOM 669 N N . ILE A 1 83 ? 13.923 2.221 -13.888 1.00 93.62 83 ILE A N 1
ATOM 670 C CA . ILE A 1 83 ? 13.757 1.228 -14.963 1.00 93.62 83 ILE A CA 1
ATOM 671 C C . ILE A 1 83 ? 13.789 1.911 -16.337 1.00 93.62 83 ILE A C 1
ATOM 673 O O . ILE A 1 83 ? 14.503 1.459 -17.234 1.00 93.62 83 ILE A O 1
ATOM 677 N N . ILE A 1 84 ? 13.069 3.028 -16.491 1.00 93.44 84 ILE A N 1
ATOM 678 C CA . ILE A 1 84 ? 13.054 3.823 -17.727 1.00 93.44 84 ILE A CA 1
ATOM 679 C C . ILE A 1 84 ? 14.462 4.332 -18.056 1.00 93.44 84 ILE A C 1
ATOM 681 O O . ILE A 1 84 ? 14.917 4.180 -19.187 1.00 93.44 84 ILE A O 1
ATOM 685 N N . ASN A 1 85 ? 15.187 4.877 -17.075 1.00 94.06 85 ASN A N 1
ATOM 686 C CA . ASN A 1 85 ? 16.557 5.358 -17.272 1.00 94.06 85 ASN A CA 1
ATOM 687 C C . ASN A 1 85 ? 17.513 4.235 -17.722 1.00 94.06 85 ASN A C 1
ATOM 689 O O . ASN A 1 85 ? 18.322 4.432 -18.627 1.00 94.06 85 ASN A O 1
ATOM 693 N N . LEU A 1 86 ? 17.410 3.039 -17.130 1.00 92.19 86 LEU A N 1
ATOM 694 C CA . LEU A 1 86 ? 18.214 1.880 -17.541 1.00 92.19 86 LEU A CA 1
ATOM 695 C C . LEU A 1 86 ? 17.892 1.411 -18.964 1.00 92.19 86 LEU A C 1
ATOM 697 O O . LEU A 1 86 ? 18.797 0.997 -19.693 1.00 92.19 86 LEU A O 1
ATOM 701 N N . TRP A 1 87 ? 16.620 1.465 -19.357 1.00 91.50 87 TRP A N 1
ATOM 702 C CA . TRP A 1 87 ? 16.194 1.113 -20.707 1.00 91.50 87 TRP A CA 1
ATOM 703 C C . TRP A 1 87 ? 16.708 2.122 -21.738 1.00 91.50 87 TRP A C 1
ATOM 705 O O . TRP A 1 87 ? 17.300 1.707 -22.727 1.00 91.50 87 TRP A O 1
ATOM 715 N N . LEU A 1 88 ? 16.605 3.428 -21.460 1.00 90.56 88 LEU A N 1
ATOM 716 C CA . LEU A 1 88 ? 17.141 4.486 -22.328 1.00 90.56 88 LEU A CA 1
ATOM 717 C C . LEU A 1 88 ? 18.656 4.371 -22.535 1.00 90.56 88 LEU A C 1
ATOM 719 O O . LEU A 1 88 ? 19.126 4.547 -23.648 1.00 90.56 88 LEU A O 1
ATOM 723 N N . LYS A 1 89 ? 19.417 4.025 -21.488 1.00 88.88 89 LYS A N 1
ATOM 724 C CA . LYS A 1 89 ? 20.871 3.781 -21.577 1.00 88.88 89 LYS A CA 1
ATOM 725 C C . LYS A 1 89 ? 21.250 2.457 -22.251 1.00 88.88 89 LYS A C 1
ATOM 727 O O . LYS A 1 89 ? 22.435 2.161 -22.380 1.00 88.88 89 LYS A O 1
ATOM 732 N N . SER A 1 90 ? 20.271 1.611 -22.569 1.00 79.25 90 SER A N 1
ATOM 733 C CA . SER A 1 90 ? 20.498 0.340 -23.265 1.00 79.25 90 SER A CA 1
ATOM 734 C C . SER A 1 90 ? 20.378 0.464 -24.790 1.00 79.25 90 SER A C 1
ATOM 736 O O . SER A 1 90 ? 20.629 -0.536 -25.461 1.00 79.25 90 SER A O 1
ATOM 738 N N . PHE A 1 91 ? 20.013 1.646 -25.302 1.00 63.75 91 PHE A N 1
ATOM 739 C CA . PHE A 1 91 ? 20.116 2.057 -26.707 1.00 63.75 91 PHE A CA 1
ATOM 740 C C . PHE A 1 91 ? 21.367 2.911 -26.913 1.00 63.75 91 PHE A C 1
ATOM 742 O O . PHE A 1 91 ? 21.920 2.844 -28.031 1.00 63.75 91 PHE A O 1
#

Secondary structure (DSSP, 8-state):
---HHHHHHHHHHHHHHHHHHHHHHH-HHHHHHTTS-HHHHHHHHH-HHHHHHHHHHHHHHHHHHHHHHHHHHHHHHHHHHHHHHHHHTT-

pLDDT: mean 91.13, std 7.02, range [63.75, 97.62]